Protein AF-A0A4Y2H774-F1 (afdb_monomer_lite)

Radius of gyration: 16.49 Å; chains: 1; bounding box: 31×31×53 Å

Structure (mmCIF, N/CA/C/O backbone):
data_AF-A0A4Y2H774-F1
#
_entry.id   AF-A0A4Y2H774-F1
#
loop_
_atom_site.group_PDB
_atom_site.id
_atom_site.type_symbol
_atom_site.label_atom_id
_atom_site.label_alt_id
_atom_site.label_comp_id
_atom_site.label_asym_id
_atom_site.label_entity_id
_atom_site.label_seq_id
_atom_site.pdbx_PDB_ins_code
_atom_site.Cartn_x
_atom_site.Cartn_y
_atom_site.Cartn_z
_atom_site.occupancy
_atom_site.B_iso_or_equiv
_atom_site.auth_seq_id
_atom_site.auth_comp_id
_atom_site.auth_asym_id
_atom_site.auth_atom_id
_atom_site.pdbx_PDB_model_num
ATOM 1 N N . MET A 1 1 ? -7.134 -6.600 1.781 1.00 94.19 1 MET A N 1
ATOM 2 C CA . MET A 1 1 ? -5.884 -5.964 1.293 1.00 94.19 1 MET A CA 1
ATOM 3 C C . MET A 1 1 ? -6.225 -4.749 0.448 1.00 94.19 1 MET A C 1
ATOM 5 O O . MET A 1 1 ? -7.174 -4.808 -0.330 1.00 94.19 1 MET A O 1
ATOM 9 N N . GLY A 1 2 ? -5.442 -3.682 0.569 1.00 97.50 2 GLY A N 1
ATOM 10 C CA . GLY A 1 2 ? -5.602 -2.453 -0.203 1.00 97.50 2 GLY A CA 1
ATOM 11 C C . GLY A 1 2 ? -4.349 -2.072 -0.981 1.00 97.50 2 GLY A C 1
ATOM 12 O O . GLY A 1 2 ? -3.274 -2.619 -0.756 1.00 97.50 2 GLY A O 1
ATOM 13 N N . VAL A 1 3 ? -4.493 -1.124 -1.897 1.00 97.94 3 VAL A N 1
ATOM 14 C CA . VAL A 1 3 ? -3.415 -0.489 -2.650 1.00 97.94 3 VAL A CA 1
ATOM 15 C C . VAL A 1 3 ? -3.465 1.001 -2.404 1.00 97.94 3 VAL A C 1
ATOM 17 O O . VAL A 1 3 ? -4.512 1.623 -2.589 1.00 97.94 3 VAL A O 1
ATOM 20 N N . ILE A 1 4 ? -2.311 1.568 -2.077 1.00 98.25 4 ILE A N 1
ATOM 21 C CA . ILE A 1 4 ? -2.088 3.011 -2.093 1.00 98.25 4 ILE A CA 1
ATOM 22 C C . ILE A 1 4 ? -1.079 3.363 -3.182 1.00 98.25 4 ILE A C 1
ATOM 24 O O . ILE A 1 4 ? -0.265 2.540 -3.609 1.00 98.25 4 ILE A O 1
ATOM 28 N N . THR A 1 5 ? -1.156 4.600 -3.656 1.00 97.62 5 THR A N 1
ATOM 29 C CA . THR A 1 5 ? -0.229 5.159 -4.639 1.00 97.62 5 THR A CA 1
ATOM 30 C C . THR A 1 5 ? 0.357 6.434 -4.062 1.00 97.62 5 THR A C 1
ATOM 32 O O . THR A 1 5 ? -0.368 7.411 -3.907 1.00 97.62 5 THR A O 1
ATOM 35 N N . CYS A 1 6 ? 1.649 6.436 -3.746 1.00 96.94 6 CYS A N 1
ATOM 36 C CA . CYS A 1 6 ? 2.319 7.593 -3.164 1.00 96.94 6 CYS A CA 1
ATOM 37 C C . CYS A 1 6 ? 3.774 7.652 -3.639 1.00 96.94 6 CYS A C 1
ATOM 39 O O . CYS A 1 6 ? 4.544 6.722 -3.412 1.00 96.94 6 CYS A O 1
ATOM 41 N N . GLY A 1 7 ? 4.137 8.733 -4.337 1.00 96.75 7 GLY A N 1
ATOM 42 C CA . GLY A 1 7 ? 5.496 8.923 -4.852 1.00 96.75 7 GLY A CA 1
ATOM 43 C C . GLY A 1 7 ? 6.521 9.187 -3.750 1.00 96.75 7 GLY A C 1
ATOM 44 O O . GLY A 1 7 ? 7.652 8.728 -3.862 1.00 96.75 7 GLY A O 1
ATOM 45 N N . GLU A 1 8 ? 6.118 9.852 -2.666 1.00 96.38 8 GLU A N 1
ATOM 46 C CA . GLU A 1 8 ? 7.024 10.181 -1.556 1.00 96.38 8 GLU A CA 1
ATOM 47 C C . GLU A 1 8 ? 7.500 8.939 -0.791 1.00 96.38 8 GLU A C 1
ATOM 49 O O . GLU A 1 8 ? 8.601 8.922 -0.254 1.00 96.38 8 GLU A O 1
ATOM 54 N N . LEU A 1 9 ? 6.724 7.850 -0.830 1.00 96.50 9 LEU A N 1
ATOM 55 C CA . LEU A 1 9 ? 7.071 6.576 -0.191 1.00 96.50 9 LEU A CA 1
ATOM 56 C C . LEU A 1 9 ? 7.915 5.643 -1.081 1.00 96.50 9 LEU A C 1
ATOM 58 O O . LEU A 1 9 ? 8.170 4.495 -0.704 1.00 96.50 9 LEU A O 1
ATOM 62 N N . LEU A 1 10 ? 8.327 6.092 -2.274 1.00 96.38 10 LEU A N 1
ATOM 63 C CA . LEU A 1 10 ? 9.015 5.254 -3.267 1.00 96.38 10 LEU A CA 1
ATOM 64 C C . LEU A 1 10 ? 10.320 4.649 -2.729 1.00 96.38 10 LEU A C 1
ATOM 66 O O . LEU A 1 10 ? 10.584 3.465 -2.945 1.00 96.38 10 LEU A O 1
ATOM 70 N N . ASN A 1 11 ? 11.101 5.463 -2.019 1.00 94.62 11 ASN A N 1
ATOM 71 C CA . ASN A 1 11 ? 12.433 5.109 -1.523 1.00 94.62 11 ASN A CA 1
ATOM 72 C C . ASN A 1 11 ? 12.461 4.839 -0.012 1.00 94.62 11 ASN A C 1
ATOM 74 O O . ASN A 1 11 ? 13.526 4.586 0.542 1.00 94.62 11 ASN A O 1
ATOM 78 N N . VAL A 1 12 ? 11.304 4.886 0.652 1.00 96.81 12 VAL A N 1
ATOM 79 C CA . VAL A 1 12 ? 11.195 4.633 2.093 1.00 96.81 12 VAL A CA 1
ATOM 80 C C . VAL A 1 12 ? 11.176 3.115 2.333 1.00 96.81 12 VAL A C 1
ATOM 82 O O . VAL A 1 12 ? 10.415 2.415 1.659 1.00 96.81 12 VAL A O 1
ATOM 85 N N . PRO A 1 13 ? 11.973 2.556 3.259 1.00 97.31 13 PRO A N 1
ATOM 86 C CA . PRO A 1 13 ? 11.931 1.131 3.597 1.00 97.31 13 PRO A CA 1
ATOM 87 C C . PRO A 1 13 ? 10.524 0.655 3.989 1.00 97.31 13 PRO A C 1
ATOM 89 O O . PRO A 1 13 ? 9.752 1.387 4.607 1.00 97.31 13 PRO A O 1
ATOM 92 N N . THR A 1 14 ? 10.150 -0.574 3.617 1.00 97.81 14 THR A N 1
ATOM 93 C CA . THR A 1 14 ? 8.804 -1.114 3.909 1.00 97.81 14 THR A CA 1
ATOM 94 C C . THR A 1 14 ? 8.522 -1.221 5.404 1.00 97.81 14 THR A C 1
ATOM 96 O O . THR A 1 14 ? 7.376 -1.087 5.820 1.00 97.81 14 THR A O 1
ATOM 99 N N . GLU A 1 15 ? 9.560 -1.434 6.203 1.00 98.19 15 GLU A N 1
ATOM 100 C CA . GLU A 1 15 ? 9.506 -1.621 7.650 1.00 98.19 15 GLU A CA 1
ATOM 101 C C . GLU A 1 15 ? 9.181 -0.300 8.357 1.00 98.19 15 GLU A C 1
ATOM 103 O O . GLU A 1 15 ? 8.413 -0.276 9.317 1.00 98.19 15 GLU A O 1
ATOM 108 N N . GLU A 1 16 ? 9.718 0.810 7.844 1.00 98.12 16 GLU A N 1
ATOM 109 C CA . GLU A 1 16 ? 9.428 2.156 8.337 1.00 98.12 16 GLU A CA 1
ATOM 110 C C . GLU A 1 16 ? 7.981 2.550 8.026 1.00 98.12 16 GLU A C 1
ATOM 112 O O . GLU A 1 16 ? 7.248 2.973 8.920 1.00 98.12 16 GLU A O 1
ATOM 117 N N . ILE A 1 17 ? 7.532 2.290 6.793 1.00 98.12 17 ILE A N 1
ATOM 118 C CA . ILE A 1 17 ? 6.136 2.505 6.390 1.00 98.12 17 ILE A CA 1
ATOM 119 C C . ILE A 1 17 ? 5.193 1.647 7.237 1.00 98.12 17 ILE A C 1
ATOM 121 O O . ILE A 1 17 ? 4.153 2.126 7.684 1.00 98.12 17 ILE A O 1
ATOM 125 N N . LEU A 1 18 ? 5.538 0.375 7.469 1.00 98.50 18 LEU A N 1
ATOM 126 C CA . LEU A 1 18 ? 4.735 -0.508 8.309 1.00 98.50 18 LEU A CA 1
ATOM 127 C C . LEU A 1 18 ? 4.613 0.063 9.721 1.00 98.50 18 LEU A C 1
ATOM 129 O O . LEU A 1 18 ? 3.498 0.182 10.213 1.00 98.50 18 LEU A O 1
ATOM 133 N N . LYS A 1 19 ? 5.726 0.462 10.345 1.00 98.25 19 LYS A N 1
ATOM 134 C CA . LYS A 1 19 ? 5.731 1.031 11.699 1.00 98.25 19 LYS A CA 1
ATOM 135 C C . LYS A 1 19 ? 4.838 2.268 11.811 1.00 98.25 19 LYS A C 1
ATOM 137 O O . LYS A 1 19 ? 4.120 2.417 12.795 1.00 98.25 19 LYS A O 1
ATOM 142 N N . GLU A 1 20 ? 4.870 3.141 10.811 1.00 97.50 20 GLU A N 1
ATOM 143 C CA . GLU A 1 20 ? 4.042 4.346 10.780 1.00 97.50 20 GLU A CA 1
ATOM 144 C C . GLU A 1 20 ? 2.546 4.027 10.620 1.00 97.50 20 GLU A C 1
ATOM 146 O O . GLU A 1 20 ? 1.692 4.610 11.291 1.00 97.50 20 GLU A O 1
ATOM 151 N N . LEU A 1 21 ? 2.217 3.077 9.743 1.00 97.62 21 LEU A N 1
ATOM 152 C CA . LEU A 1 21 ? 0.834 2.726 9.418 1.00 97.62 21 LEU A CA 1
ATOM 153 C C . LEU A 1 21 ? 0.221 1.685 10.366 1.00 97.62 21 LEU A C 1
ATOM 155 O O . LEU A 1 21 ? -0.994 1.485 10.337 1.00 97.62 21 LEU A O 1
ATOM 159 N N . GLN A 1 22 ? 1.019 1.048 11.225 1.00 97.12 22 GLN A N 1
ATOM 160 C CA . GLN A 1 22 ? 0.573 -0.017 12.127 1.00 97.12 22 GLN A CA 1
ATOM 161 C C . GLN A 1 22 ? -0.564 0.437 13.051 1.00 97.12 22 GLN A C 1
ATOM 163 O O . GLN A 1 22 ? -1.527 -0.297 13.259 1.00 97.12 22 GLN A O 1
ATOM 168 N N . GLY A 1 23 ? -0.518 1.685 13.534 1.00 96.38 23 GLY A N 1
ATOM 169 C CA . GLY A 1 23 ? -1.578 2.273 14.365 1.00 96.38 23 GLY A CA 1
ATOM 170 C C . GLY A 1 23 ? -2.926 2.455 13.652 1.00 96.38 23 GLY A C 1
ATOM 171 O O . GLY A 1 23 ? -3.919 2.774 14.296 1.00 96.38 23 GLY A O 1
ATOM 172 N N . GLN A 1 24 ? -2.971 2.251 12.334 1.00 96.69 24 GLN A N 1
ATOM 173 C CA . GLN A 1 24 ? -4.177 2.306 11.503 1.00 96.69 24 GLN A CA 1
ATOM 174 C C . GLN A 1 24 ? -4.612 0.909 11.025 1.00 96.69 24 GLN A C 1
ATOM 176 O O . GLN A 1 24 ? -5.359 0.791 10.055 1.00 96.69 24 GLN A O 1
ATOM 181 N N . GLY A 1 25 ? -4.136 -0.151 11.689 1.00 96.75 25 GLY A N 1
ATOM 182 C CA . GLY A 1 25 ? -4.539 -1.534 11.424 1.00 96.75 25 GLY A CA 1
ATOM 183 C C . GLY A 1 25 ? -3.843 -2.184 10.230 1.00 96.75 25 GLY A C 1
ATOM 184 O O . GLY A 1 25 ? -4.344 -3.182 9.718 1.00 96.75 25 GLY A O 1
ATOM 185 N N . VAL A 1 26 ? -2.722 -1.625 9.755 1.00 98.12 26 VAL A N 1
ATOM 186 C CA . VAL A 1 26 ? -1.881 -2.247 8.719 1.00 98.12 26 VAL A CA 1
ATOM 187 C C . VAL A 1 26 ? -0.925 -3.251 9.367 1.00 98.12 26 VAL A C 1
ATOM 189 O O . VAL A 1 26 ? -0.094 -2.869 10.186 1.00 98.12 26 VAL A O 1
ATOM 192 N N . SER A 1 27 ? -0.982 -4.515 8.947 1.00 98.00 27 SER A N 1
ATOM 193 C CA . SER A 1 27 ? -0.112 -5.589 9.457 1.00 98.00 27 SER A CA 1
ATOM 194 C C . SER A 1 27 ? 0.983 -6.033 8.500 1.00 98.00 27 SER A C 1
ATOM 196 O O . SER A 1 27 ? 1.972 -6.629 8.924 1.00 98.00 27 SER A O 1
ATOM 198 N N . HIS A 1 28 ? 0.853 -5.734 7.207 1.00 98.31 28 HIS A N 1
ATOM 199 C CA . HIS A 1 28 ? 1.908 -6.027 6.244 1.00 98.31 28 HIS A CA 1
ATOM 200 C C . HIS A 1 28 ? 1.939 -5.004 5.112 1.00 98.31 28 HIS A C 1
ATOM 202 O O . HIS A 1 28 ? 0.893 -4.624 4.580 1.00 98.31 28 HIS A O 1
ATOM 208 N N . VAL A 1 29 ? 3.145 -4.613 4.698 1.00 98.38 29 VAL A N 1
ATOM 209 C CA . VAL A 1 29 ? 3.385 -3.715 3.564 1.00 98.38 29 VAL A CA 1
ATOM 210 C C . VAL A 1 29 ? 4.225 -4.452 2.534 1.00 98.38 29 VAL A C 1
ATOM 212 O O . VAL A 1 29 ? 5.321 -4.914 2.834 1.00 98.38 29 VAL A O 1
ATOM 215 N N . ARG A 1 30 ? 3.734 -4.528 1.297 1.00 97.56 30 ARG A N 1
ATOM 216 C CA . ARG A 1 30 ? 4.471 -5.091 0.165 1.00 97.56 30 ARG A CA 1
ATOM 217 C C . ARG A 1 30 ? 4.668 -4.040 -0.913 1.00 97.56 30 ARG A C 1
ATOM 219 O O . ARG A 1 30 ? 3.701 -3.477 -1.430 1.00 97.56 30 ARG A O 1
ATOM 226 N N . ARG A 1 31 ? 5.921 -3.826 -1.305 1.00 97.00 31 ARG A N 1
ATOM 227 C CA . ARG A 1 31 ? 6.259 -2.957 -2.431 1.00 97.00 31 ARG A CA 1
ATOM 228 C C . ARG A 1 31 ? 5.987 -3.652 -3.756 1.00 97.00 31 ARG A C 1
ATOM 230 O O . ARG A 1 31 ? 6.340 -4.815 -3.941 1.00 97.00 31 ARG A O 1
ATOM 237 N N . VAL A 1 32 ? 5.346 -2.936 -4.676 1.00 95.19 32 VAL A N 1
ATOM 238 C CA . VAL A 1 32 ? 5.226 -3.388 -6.061 1.00 95.19 32 VAL A CA 1
ATOM 239 C C . VAL A 1 32 ? 6.461 -2.919 -6.812 1.00 95.19 32 VAL A C 1
ATOM 241 O O . VAL A 1 32 ? 6.726 -1.717 -6.886 1.00 95.19 32 V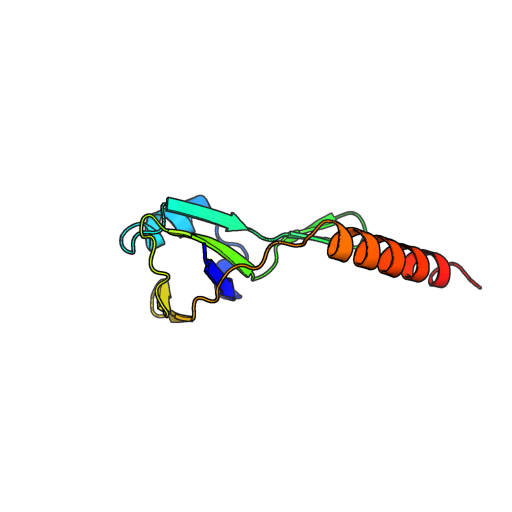AL A O 1
ATOM 244 N N . SER A 1 33 ? 7.177 -3.867 -7.400 1.00 93.31 33 SER A N 1
ATOM 245 C CA . SER A 1 33 ? 8.345 -3.605 -8.233 1.00 93.31 33 SER A CA 1
ATOM 246 C C . SER A 1 33 ? 8.125 -4.191 -9.623 1.00 93.31 33 SER A C 1
ATOM 248 O O . SER A 1 33 ? 7.367 -5.148 -9.798 1.00 93.31 33 SER A O 1
ATOM 250 N N . ILE A 1 34 ? 8.758 -3.590 -10.622 1.00 91.75 34 ILE A N 1
ATOM 251 C CA . ILE A 1 34 ? 8.680 -4.006 -12.020 1.00 91.75 34 ILE A CA 1
ATOM 252 C C . ILE A 1 34 ? 10.077 -4.309 -12.541 1.00 91.75 34 ILE A C 1
ATOM 254 O O . ILE A 1 34 ? 11.035 -3.625 -12.199 1.00 91.75 34 ILE A O 1
ATOM 258 N N . TRP A 1 35 ? 10.183 -5.329 -13.385 1.00 92.25 35 TRP A N 1
ATOM 259 C CA . TRP A 1 35 ? 11.406 -5.596 -14.132 1.00 92.25 35 TRP A CA 1
ATOM 260 C C . TRP A 1 35 ? 11.430 -4.723 -15.382 1.00 92.25 35 TRP A C 1
ATOM 262 O O . TRP A 1 35 ? 10.559 -4.848 -16.246 1.00 92.25 35 TRP A O 1
ATOM 272 N N . MET A 1 36 ? 12.417 -3.836 -15.469 1.00 91.81 36 MET A N 1
ATOM 273 C CA . MET A 1 36 ? 12.633 -2.955 -16.611 1.00 91.81 36 MET A CA 1
ATOM 274 C C . MET A 1 36 ? 14.126 -2.897 -16.912 1.00 91.81 36 MET A C 1
ATOM 276 O O . MET A 1 36 ? 14.928 -2.705 -16.006 1.00 91.81 36 MET A O 1
ATOM 280 N N . ASP A 1 37 ? 14.486 -3.128 -18.175 1.00 90.94 37 ASP A N 1
ATOM 281 C CA . ASP A 1 37 ? 15.862 -3.030 -18.680 1.00 90.94 37 ASP A CA 1
ATOM 282 C C . ASP A 1 37 ? 16.913 -3.765 -17.822 1.00 90.94 37 ASP A C 1
ATOM 284 O O . ASP A 1 37 ? 18.002 -3.271 -17.553 1.00 90.94 37 ASP A O 1
ATOM 288 N N . GLY A 1 38 ? 16.571 -4.980 -17.377 1.00 92.50 38 GLY A N 1
ATOM 289 C CA . GLY A 1 38 ? 17.466 -5.837 -16.591 1.00 92.50 38 GLY A CA 1
ATOM 290 C C . GLY A 1 38 ? 17.576 -5.468 -15.109 1.00 92.50 38 GLY A C 1
ATOM 291 O O . GLY A 1 38 ? 18.360 -6.088 -14.395 1.00 92.50 38 GLY A O 1
ATOM 292 N N . GLN A 1 39 ? 16.787 -4.507 -14.625 1.00 93.75 39 GLN A N 1
ATOM 293 C CA . GLN A 1 39 ? 16.773 -4.083 -13.226 1.00 93.75 39 GLN A CA 1
ATOM 294 C C . GLN A 1 39 ? 15.373 -4.207 -12.615 1.00 93.75 39 GLN A C 1
ATOM 296 O O . GLN A 1 39 ? 14.355 -4.014 -13.285 1.00 93.75 39 GLN A O 1
ATOM 301 N N . LEU A 1 40 ? 15.321 -4.526 -11.320 1.00 92.81 40 LEU A N 1
ATOM 302 C CA . LEU A 1 40 ? 14.088 -4.507 -10.539 1.00 92.81 40 LEU A CA 1
ATOM 303 C C . LEU A 1 40 ? 13.881 -3.100 -9.971 1.00 92.81 40 LEU A C 1
ATOM 305 O O . LEU A 1 40 ? 14.591 -2.678 -9.062 1.00 92.81 40 LEU A O 1
ATOM 309 N N . LEU A 1 41 ? 12.897 -2.383 -10.502 1.00 93.31 41 LEU A N 1
ATOM 310 C CA . LEU A 1 41 ? 12.591 -1.014 -10.110 1.00 93.31 41 LEU A CA 1
ATOM 311 C C . LEU A 1 41 ? 11.385 -0.978 -9.182 1.00 93.31 41 LEU A C 1
ATOM 313 O O . LEU A 1 41 ? 10.320 -1.517 -9.492 1.00 93.31 41 LEU A O 1
ATOM 317 N N . ASN A 1 42 ? 11.539 -0.298 -8.053 1.00 94.81 42 ASN A N 1
ATOM 318 C CA . ASN A 1 42 ? 10.429 0.014 -7.166 1.00 94.81 42 ASN A CA 1
ATOM 319 C C . ASN A 1 42 ? 9.424 0.934 -7.867 1.00 94.81 42 ASN A C 1
ATOM 321 O O . ASN A 1 42 ? 9.795 1.818 -8.638 1.00 94.81 42 ASN A O 1
ATOM 325 N N . THR A 1 43 ? 8.139 0.748 -7.576 1.00 95.56 43 THR A N 1
ATOM 326 C CA . THR A 1 43 ? 7.082 1.667 -8.010 1.00 95.56 43 THR A CA 1
ATOM 327 C C . THR A 1 43 ? 6.491 2.407 -6.815 1.00 95.56 43 THR A C 1
ATOM 329 O O . THR A 1 43 ? 6.636 1.993 -5.666 1.00 95.56 43 THR A O 1
ATOM 332 N N . LYS A 1 44 ? 5.749 3.482 -7.093 1.00 96.38 44 LYS A N 1
ATOM 333 C CA . LYS A 1 44 ? 4.985 4.247 -6.092 1.00 96.38 44 LYS A CA 1
ATOM 334 C C . LYS A 1 44 ? 3.800 3.484 -5.477 1.00 96.38 44 LYS A C 1
ATOM 336 O O . LYS A 1 44 ? 3.040 4.063 -4.702 1.00 96.38 44 LYS A O 1
ATOM 341 N N . HIS A 1 45 ? 3.566 2.237 -5.887 1.00 97.19 45 HIS A N 1
ATOM 342 C CA . HIS A 1 45 ? 2.432 1.439 -5.440 1.00 97.19 45 HIS A CA 1
ATOM 343 C C . HIS A 1 45 ? 2.836 0.516 -4.293 1.00 97.19 45 HIS A C 1
ATOM 345 O O . HIS A 1 45 ? 3.795 -0.254 -4.396 1.00 97.19 45 HIS A O 1
ATOM 351 N N . LEU A 1 46 ? 2.049 0.558 -3.222 1.00 98.06 46 LEU A N 1
ATOM 352 C CA . LEU A 1 46 ? 2.200 -0.320 -2.069 1.00 98.06 46 LEU A CA 1
ATOM 353 C C . LEU A 1 46 ? 0.918 -1.112 -1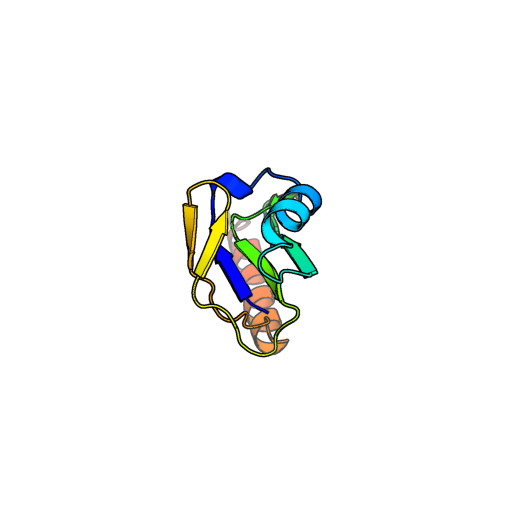.884 1.00 98.06 46 LEU A C 1
ATOM 355 O O . LEU A 1 46 ? -0.181 -0.568 -1.999 1.00 98.06 46 LEU A O 1
ATOM 359 N N . ILE A 1 47 ? 1.075 -2.396 -1.592 1.00 98.06 47 ILE A N 1
ATOM 360 C CA . ILE A 1 47 ? -0.017 -3.276 -1.204 1.00 98.06 47 ILE A CA 1
ATOM 361 C C . ILE A 1 47 ? 0.015 -3.393 0.314 1.00 98.06 47 ILE A C 1
ATOM 363 O O . ILE A 1 47 ? 1.038 -3.758 0.889 1.00 98.06 47 ILE A O 1
ATOM 367 N N . LEU A 1 48 ? -1.112 -3.091 0.940 1.00 98.31 48 LEU A N 1
ATOM 368 C CA . LEU A 1 48 ? -1.301 -3.103 2.381 1.00 98.31 48 LEU A CA 1
ATOM 369 C C . LEU A 1 48 ? -2.204 -4.273 2.766 1.00 98.31 48 LEU A C 1
ATOM 371 O O . LEU A 1 48 ? -3.257 -4.502 2.156 1.00 98.31 48 LEU A O 1
ATOM 375 N N . THR A 1 49 ? -1.802 -5.008 3.791 1.00 98.12 49 THR A N 1
ATOM 376 C CA . THR A 1 49 ? -2.660 -5.976 4.479 1.00 98.12 49 THR A CA 1
ATOM 377 C C . THR A 1 49 ? -3.177 -5.319 5.744 1.00 98.12 49 THR A C 1
ATOM 379 O O . THR A 1 49 ? -2.400 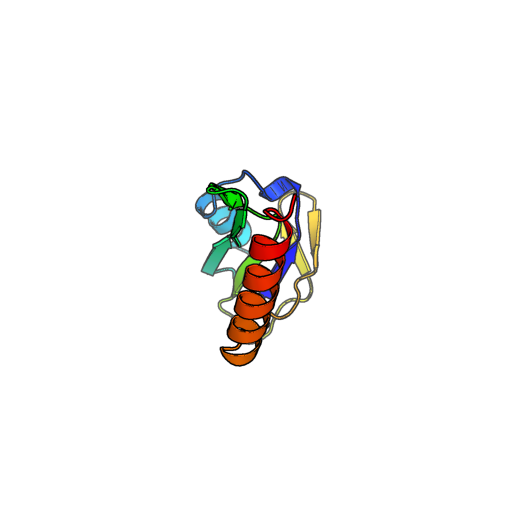-4.685 6.452 1.00 98.12 49 THR A O 1
ATOM 382 N N . PHE A 1 50 ? -4.482 -5.435 5.970 1.00 97.69 50 PHE A N 1
ATOM 383 C CA . PHE A 1 50 ? -5.163 -4.872 7.127 1.00 97.69 50 PHE A CA 1
ATOM 384 C C . PHE A 1 50 ? -5.643 -6.011 8.019 1.00 97.69 50 PHE A C 1
ATOM 386 O O . PHE A 1 50 ? -5.995 -7.072 7.499 1.00 97.69 50 PHE A O 1
ATOM 393 N N . ASP A 1 51 ? -5.695 -5.767 9.324 1.00 95.31 51 ASP A N 1
ATOM 394 C CA . ASP A 1 51 ? -6.188 -6.735 10.314 1.00 95.31 51 ASP A CA 1
ATOM 395 C C . ASP A 1 51 ? -7.720 -6.819 10.359 1.00 95.31 51 ASP A C 1
ATOM 397 O O . ASP A 1 51 ? -8.291 -7.717 10.976 1.00 95.31 51 ASP A O 1
ATOM 401 N N . THR A 1 52 ? -8.401 -5.899 9.675 1.00 91.44 52 THR A N 1
ATOM 402 C CA . THR A 1 52 ? -9.858 -5.842 9.562 1.00 91.44 52 THR A CA 1
ATOM 403 C C . THR A 1 52 ? -10.344 -6.425 8.237 1.00 91.44 52 THR A C 1
ATOM 405 O O . THR A 1 52 ? -9.689 -6.317 7.197 1.00 91.44 52 THR A O 1
ATOM 408 N N . ALA A 1 53 ? -11.542 -7.016 8.259 1.00 90.38 53 ALA A N 1
ATOM 409 C CA . ALA A 1 53 ? -12.218 -7.481 7.046 1.00 90.38 53 ALA A CA 1
ATOM 410 C C . ALA A 1 53 ? -12.677 -6.310 6.159 1.00 90.38 53 ALA A C 1
ATOM 412 O O . ALA A 1 53 ? -12.647 -6.406 4.931 1.00 90.38 53 ALA A O 1
ATOM 413 N N . GLU A 1 54 ? -13.071 -5.200 6.783 1.00 93.88 54 GLU A N 1
ATOM 414 C CA . GLU A 1 54 ? -13.458 -3.980 6.084 1.00 93.88 54 GLU A CA 1
ATOM 415 C C . GLU A 1 54 ? -12.226 -3.190 5.648 1.00 93.88 54 GLU A C 1
ATOM 417 O O . GLU A 1 54 ? -11.278 -2.995 6.415 1.00 93.88 54 GLU A O 1
ATOM 422 N N . LEU A 1 55 ? -12.244 -2.749 4.389 1.00 96.19 55 LEU A N 1
ATOM 423 C CA . LEU A 1 55 ? -11.179 -1.949 3.807 1.00 96.19 55 LEU A CA 1
ATOM 424 C C . LEU A 1 55 ? -11.445 -0.466 4.105 1.00 96.19 55 LEU A C 1
ATOM 426 O O . LEU A 1 55 ? -12.484 0.037 3.674 1.00 96.19 55 LEU A O 1
ATOM 430 N N . PRO A 1 56 ? -10.529 0.255 4.773 1.00 97.06 56 PRO A N 1
ATOM 431 C CA . PRO A 1 56 ? -10.695 1.691 4.963 1.00 97.06 56 PRO A CA 1
ATOM 432 C C . PRO A 1 56 ? -10.639 2.410 3.612 1.00 97.06 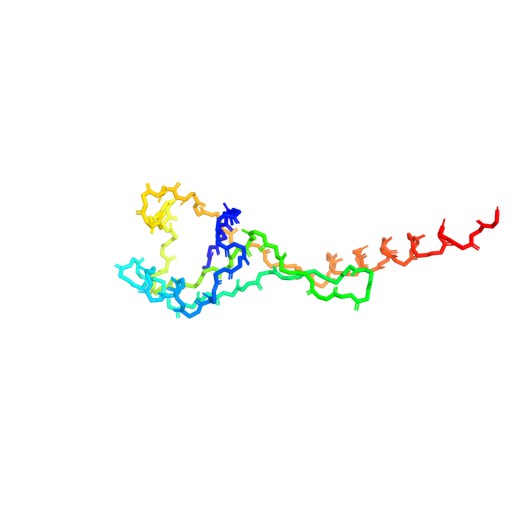56 PRO A C 1
ATOM 434 O O . PRO A 1 56 ? -9.895 1.999 2.726 1.00 97.06 56 PRO A O 1
ATOM 437 N N . GLU A 1 57 ? -11.379 3.507 3.450 1.00 97.50 57 GLU A N 1
ATOM 438 C CA . GLU A 1 57 ? -11.322 4.321 2.224 1.00 97.50 57 GLU A CA 1
ATOM 439 C C . GLU A 1 57 ? -10.049 5.174 2.144 1.00 97.50 57 GLU A C 1
ATOM 441 O O . GLU A 1 57 ? -9.562 5.496 1.055 1.00 97.50 57 GLU A O 1
ATOM 446 N N . GLN A 1 58 ? -9.503 5.560 3.300 1.00 97.62 58 GLN A N 1
ATOM 447 C CA . GLN A 1 58 ? -8.328 6.417 3.418 1.00 97.62 58 GLN A CA 1
ATOM 448 C C . GLN A 1 58 ? -7.457 6.009 4.603 1.00 97.62 58 GLN A C 1
ATOM 450 O O . GLN A 1 58 ? -7.955 5.533 5.620 1.00 97.62 58 GLN A O 1
ATOM 455 N N . ILE A 1 59 ? -6.160 6.272 4.479 1.00 97.50 59 ILE A N 1
ATOM 456 C CA . ILE A 1 59 ? -5.192 6.206 5.577 1.00 97.50 59 ILE A CA 1
ATOM 457 C C . ILE A 1 59 ? -4.324 7.462 5.586 1.00 97.50 59 ILE A C 1
ATOM 459 O O . ILE A 1 59 ? -4.250 8.194 4.595 1.00 97.50 59 ILE A O 1
ATOM 463 N N . LYS A 1 60 ? -3.643 7.704 6.699 1.00 97.75 60 LYS A N 1
ATOM 464 C CA . LYS A 1 60 ? -2.736 8.832 6.882 1.00 97.75 60 LYS A CA 1
ATOM 465 C C . LYS A 1 60 ? -1.281 8.368 6.884 1.00 97.75 60 LYS A C 1
ATOM 467 O O . LYS A 1 60 ? -0.946 7.447 7.616 1.00 97.75 60 LYS A O 1
ATOM 472 N N . ALA A 1 61 ? -0.431 9.024 6.105 1.00 95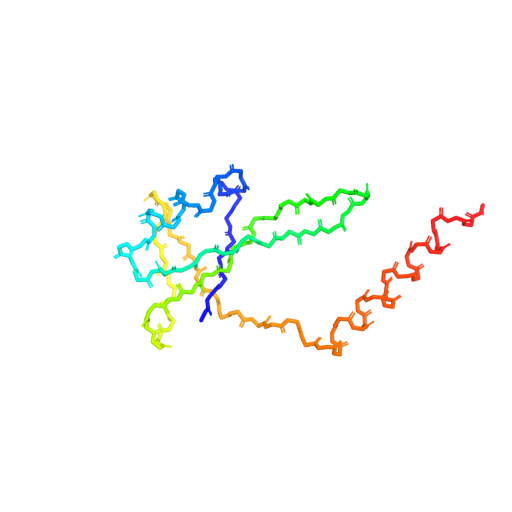.81 61 ALA A N 1
ATOM 473 C CA . ALA A 1 61 ? 1.024 8.875 6.166 1.00 95.81 61 ALA A CA 1
ATOM 474 C C . ALA A 1 61 ? 1.628 10.279 6.292 1.00 95.81 61 ALA A C 1
ATOM 476 O O . ALA A 1 61 ? 1.446 11.122 5.410 1.00 95.81 61 ALA A O 1
ATOM 477 N N . GLY A 1 62 ? 2.242 10.582 7.429 1.00 93.69 62 GLY A N 1
ATOM 478 C CA . GLY A 1 62 ? 2.692 11.905 7.816 1.00 93.69 62 GLY A CA 1
ATOM 479 C C . GLY A 1 62 ? 1.514 12.871 7.836 1.00 93.69 62 GLY A C 1
ATOM 480 O O . GLY A 1 62 ? 0.554 12.706 8.588 1.00 93.69 62 GLY A O 1
ATOM 481 N N . TYR A 1 63 ? 1.562 13.885 6.980 1.00 93.75 63 TYR A N 1
ATOM 482 C CA . TYR A 1 63 ? 0.481 14.855 6.789 1.00 93.75 63 TYR A CA 1
ATOM 483 C C . TYR A 1 63 ? -0.465 14.489 5.629 1.00 93.75 63 TYR A C 1
ATOM 485 O O . TYR A 1 63 ? -1.505 15.128 5.463 1.00 93.75 63 TYR A O 1
ATOM 493 N N . MET A 1 64 ? -0.142 13.460 4.842 1.00 96.12 64 MET A N 1
ATOM 494 C CA . MET A 1 64 ? -0.897 13.070 3.652 1.00 96.12 64 MET A CA 1
ATOM 495 C C . MET A 1 64 ? -2.088 12.179 4.003 1.00 96.12 64 MET A C 1
ATOM 497 O O . MET A 1 64 ? -1.976 11.276 4.831 1.00 96.12 64 MET A O 1
ATOM 501 N N . ARG A 1 65 ? -3.211 12.376 3.304 1.00 97.50 65 ARG A N 1
ATOM 502 C CA . ARG A 1 65 ? -4.334 11.427 3.265 1.00 97.50 65 ARG A CA 1
ATOM 503 C C . ARG A 1 65 ? -4.283 10.664 1.948 1.00 97.50 65 ARG A C 1
ATOM 505 O O . ARG A 1 65 ?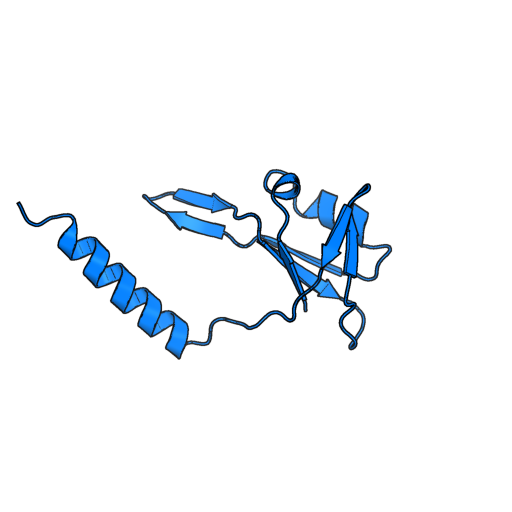 -4.375 11.268 0.882 1.00 97.50 65 ARG A O 1
ATOM 512 N N . LEU A 1 66 ? -4.115 9.351 2.022 1.00 98.06 66 LEU A N 1
ATOM 513 C CA . LEU A 1 66 ? -3.966 8.474 0.867 1.00 98.06 66 LEU A CA 1
ATOM 514 C C . LEU A 1 66 ? -5.228 7.634 0.704 1.00 98.06 66 LEU A C 1
ATOM 516 O O . LEU A 1 66 ? -5.607 6.907 1.621 1.00 98.06 66 LEU A O 1
ATOM 520 N N . SER A 1 67 ? -5.862 7.707 -0.467 1.00 98.19 67 SER A N 1
ATOM 521 C CA . SER A 1 67 ? -6.980 6.824 -0.799 1.00 98.19 67 SER A CA 1
ATOM 522 C C . SER A 1 67 ? -6.504 5.383 -0.939 1.00 98.19 67 SER A C 1
ATOM 524 O O . SER A 1 67 ? -5.533 5.099 -1.649 1.00 98.19 67 SER A O 1
ATOM 526 N N . VAL A 1 68 ? -7.229 4.472 -0.303 1.00 98.25 68 VAL A N 1
ATOM 527 C CA . VAL A 1 68 ? -6.988 3.036 -0.384 1.00 98.25 68 VAL A CA 1
ATOM 528 C C . VAL A 1 68 ? -7.967 2.443 -1.389 1.00 98.25 68 VAL A C 1
ATOM 530 O O . VAL A 1 68 ? -9.172 2.667 -1.336 1.00 98.25 68 VAL A O 1
ATOM 533 N N . ARG A 1 69 ? -7.443 1.673 -2.341 1.00 97.62 69 ARG A N 1
ATOM 534 C CA . ARG A 1 69 ? -8.248 0.937 -3.326 1.00 97.62 69 ARG A CA 1
ATOM 535 C C . ARG A 1 69 ? -8.145 -0.553 -3.064 1.00 97.62 69 ARG A C 1
ATOM 537 O O . ARG A 1 69 ? -7.089 -1.019 -2.654 1.00 97.62 69 ARG A O 1
ATOM 544 N N . ALA A 1 70 ? -9.192 -1.322 -3.344 1.00 96.62 70 ALA A N 1
ATOM 545 C CA . ALA A 1 70 ? -9.112 -2.777 -3.240 1.00 96.62 70 ALA A CA 1
ATOM 546 C C . ALA A 1 70 ? -7.985 -3.328 -4.133 1.00 96.62 70 ALA A C 1
ATOM 548 O O . ALA A 1 70 ? -7.867 -2.959 -5.307 1.00 96.62 70 ALA A O 1
ATOM 549 N N . TYR A 1 71 ? -7.145 -4.206 -3.578 1.00 95.25 71 TYR A N 1
ATOM 550 C CA . TYR A 1 71 ? -6.132 -4.897 -4.370 1.00 95.25 71 TYR A CA 1
ATOM 551 C C . TYR A 1 71 ? -6.787 -5.968 -5.244 1.00 95.25 71 TYR A C 1
ATOM 553 O O . TYR A 1 71 ? -7.445 -6.871 -4.733 1.00 95.25 71 TYR A O 1
ATOM 561 N N . ILE A 1 72 ? -6.563 -5.893 -6.558 1.00 91.25 72 ILE A N 1
ATOM 562 C CA . ILE A 1 72 ? -6.967 -6.932 -7.508 1.00 91.25 72 ILE A CA 1
ATOM 563 C C . ILE A 1 72 ? -5.702 -7.690 -7.926 1.00 91.25 72 ILE A C 1
ATOM 565 O O . ILE A 1 72 ? -4.861 -7.107 -8.619 1.00 91.25 72 ILE A O 1
ATOM 569 N N . PRO A 1 73 ? -5.535 -8.963 -7.526 1.00 86.50 73 PRO A N 1
ATOM 570 C CA . PRO A 1 73 ? -4.378 -9.744 -7.929 1.00 86.50 73 PRO A CA 1
ATOM 571 C C . PRO A 1 73 ? -4.353 -9.945 -9.447 1.00 86.50 73 PRO A C 1
ATOM 573 O O . PRO A 1 73 ? -5.390 -10.072 -10.108 1.00 86.50 73 PRO A O 1
ATOM 576 N N . ASN A 1 74 ? -3.145 -10.002 -10.006 1.00 80.56 74 ASN A N 1
ATOM 577 C CA . ASN A 1 74 ? -2.971 -10.440 -11.382 1.00 80.56 74 ASN A CA 1
ATOM 578 C C . ASN A 1 74 ? -3.313 -11.929 -11.447 1.00 80.56 74 ASN A C 1
ATOM 580 O O . ASN A 1 74 ? -2.607 -12.757 -10.876 1.00 80.56 74 ASN A O 1
ATOM 584 N N . SER A 1 75 ? -4.416 -12.257 -12.115 1.00 83.94 75 SER A N 1
ATOM 585 C CA . SER A 1 75 ? -4.774 -13.646 -12.384 1.00 83.94 75 SER A CA 1
ATOM 586 C C . SER A 1 75 ? -3.798 -14.259 -13.397 1.00 83.94 75 SER A C 1
ATOM 588 O O . SER A 1 75 ? -3.253 -13.518 -14.223 1.00 83.94 75 SER A O 1
ATOM 590 N N . PRO A 1 76 ? -3.614 -15.593 -13.406 1.00 81.62 76 PRO A N 1
ATOM 591 C CA . PRO A 1 76 ? -2.746 -16.280 -14.370 1.00 81.62 76 PRO A CA 1
ATOM 592 C C . PRO A 1 76 ? -3.020 -15.868 -15.822 1.00 81.62 76 PRO A C 1
ATOM 594 O O . PRO A 1 76 ? -2.102 -15.549 -16.565 1.00 81.62 76 PRO A O 1
ATOM 597 N N . VAL A 1 77 ? -4.297 -15.713 -16.184 1.00 81.50 77 VAL A N 1
ATOM 598 C CA . VAL A 1 77 ? -4.718 -15.260 -17.520 1.00 81.50 77 VAL A CA 1
ATOM 599 C C . VAL A 1 77 ? -4.189 -13.859 -17.853 1.00 81.50 77 VAL A C 1
ATOM 601 O O . VAL A 1 77 ? -3.714 -13.614 -18.960 1.00 81.50 77 VAL A O 1
ATOM 604 N N . LYS A 1 78 ? -4.243 -12.915 -16.902 1.00 76.38 78 LYS A N 1
ATOM 605 C CA . LYS A 1 78 ? -3.693 -11.564 -17.102 1.00 76.38 78 LYS A CA 1
ATOM 606 C C . LYS A 1 78 ? -2.168 -11.588 -17.195 1.00 76.38 78 LYS A C 1
ATOM 608 O O . LYS A 1 78 ? -1.607 -10.804 -17.959 1.00 76.38 78 LYS A O 1
ATOM 613 N N . ILE A 1 79 ? -1.515 -12.477 -16.444 1.00 74.88 79 ILE A N 1
ATOM 614 C CA . ILE A 1 79 ? -0.062 -12.673 -16.491 1.00 74.88 79 ILE A CA 1
ATOM 615 C C . ILE A 1 79 ? 0.344 -13.188 -17.874 1.00 74.88 79 ILE A C 1
ATOM 617 O O . ILE A 1 79 ? 1.199 -12.571 -18.501 1.00 74.88 79 ILE A O 1
ATOM 621 N N . ASP A 1 80 ? -0.322 -14.218 -18.398 1.00 74.31 80 ASP A N 1
ATOM 622 C CA . ASP A 1 80 ? -0.042 -14.773 -19.728 1.00 74.31 80 ASP A CA 1
ATOM 623 C C . ASP A 1 80 ? -0.186 -13.724 -20.833 1.00 74.31 80 ASP A C 1
ATOM 625 O O . ASP A 1 80 ? 0.675 -13.599 -21.705 1.00 74.31 80 ASP A O 1
ATOM 629 N N . ILE A 1 81 ? -1.250 -12.916 -20.782 1.00 72.75 81 ILE A N 1
ATOM 630 C CA . ILE A 1 81 ? -1.458 -11.815 -21.731 1.00 72.75 81 ILE A CA 1
ATOM 631 C C . ILE A 1 81 ? -0.316 -10.796 -21.633 1.00 72.75 81 ILE A C 1
ATOM 633 O O . ILE A 1 81 ? 0.170 -10.318 -22.659 1.00 72.75 81 ILE A O 1
ATOM 637 N N . GLN A 1 82 ? 0.126 -10.456 -20.421 1.00 73.25 82 GLN A N 1
ATOM 638 C CA . GLN A 1 82 ? 1.215 -9.503 -20.228 1.00 73.25 82 GLN A CA 1
ATOM 639 C C . GLN A 1 82 ? 2.562 -10.068 -20.696 1.00 73.25 82 GLN A C 1
ATOM 641 O O . GLN A 1 82 ? 3.318 -9.346 -21.344 1.00 73.25 82 GLN A O 1
ATOM 646 N N . LEU A 1 83 ? 2.849 -11.346 -20.432 1.00 73.69 83 LEU A N 1
ATOM 647 C CA . LEU A 1 83 ? 4.048 -12.034 -20.916 1.00 73.69 83 LEU A CA 1
ATOM 648 C C . LEU A 1 83 ? 4.087 -12.055 -22.447 1.00 73.69 83 LEU A C 1
ATOM 650 O O . LEU A 1 83 ? 5.089 -11.651 -23.035 1.00 73.69 83 LEU A O 1
ATOM 654 N N . ARG A 1 84 ? 2.973 -12.417 -23.099 1.00 75.25 84 ARG A N 1
ATOM 655 C CA . ARG A 1 84 ? 2.842 -12.390 -24.567 1.00 75.25 84 ARG A CA 1
ATOM 656 C C . ARG A 1 84 ? 3.065 -10.985 -25.134 1.00 75.25 84 ARG A C 1
ATOM 658 O O . ARG A 1 84 ? 3.854 -10.813 -26.059 1.00 75.25 84 ARG A O 1
ATOM 665 N N . LYS A 1 85 ? 2.441 -9.955 -24.545 1.00 73.00 85 LYS A N 1
ATOM 666 C CA . LYS A 1 85 ? 2.639 -8.546 -24.947 1.00 73.00 85 LYS A CA 1
ATOM 667 C C . LYS A 1 85 ? 4.087 -8.079 -24.769 1.00 73.00 85 LYS A C 1
ATOM 669 O O . LYS A 1 85 ? 4.615 -7.381 -25.633 1.00 73.00 85 LYS A O 1
ATOM 674 N N . ASN A 1 86 ? 4.731 -8.461 -23.668 1.00 68.31 86 ASN A N 1
ATOM 675 C CA . ASN A 1 86 ? 6.122 -8.108 -23.392 1.00 68.31 86 ASN A CA 1
ATOM 676 C C . ASN A 1 86 ? 7.091 -8.813 -24.357 1.00 68.31 86 ASN A C 1
ATOM 678 O O . ASN A 1 86 ? 8.078 -8.202 -24.762 1.00 68.31 86 ASN A O 1
ATOM 682 N N . SER A 1 87 ? 6.787 -10.049 -24.765 1.00 63.44 87 SER A N 1
ATOM 683 C CA . SER A 1 87 ? 7.582 -10.822 -25.727 1.00 63.44 87 SER A CA 1
ATOM 684 C C . SER A 1 87 ? 7.564 -10.183 -27.125 1.00 63.44 87 SER A C 1
ATOM 686 O O . SER A 1 87 ? 8.624 -9.867 -27.661 1.00 63.44 87 SER A O 1
ATOM 688 N N . HIS A 1 88 ? 6.388 -9.812 -27.648 1.00 59.72 88 HIS A N 1
ATOM 689 C CA . HIS A 1 88 ? 6.292 -9.087 -28.927 1.00 59.72 88 HIS A CA 1
ATOM 690 C C . HIS A 1 88 ? 6.994 -7.713 -28.906 1.00 59.72 88 HIS A C 1
ATOM 692 O O . HIS A 1 88 ? 7.540 -7.271 -29.916 1.00 59.72 88 HIS A O 1
ATOM 698 N N . ARG A 1 89 ? 7.027 -7.027 -27.753 1.00 57.50 89 ARG A N 1
ATOM 699 C CA . ARG A 1 89 ? 7.751 -5.750 -27.595 1.00 57.50 89 ARG A CA 1
ATOM 700 C C . ARG A 1 89 ? 9.275 -5.927 -27.509 1.00 57.50 89 ARG A C 1
ATOM 702 O O . ARG A 1 89 ? 10.008 -4.977 -27.781 1.00 57.50 89 ARG A O 1
ATOM 709 N N . ALA A 1 90 ? 9.763 -7.099 -27.102 1.00 56.25 90 ALA A N 1
ATOM 710 C CA . ALA A 1 90 ? 11.189 -7.423 -27.145 1.00 56.25 90 ALA A CA 1
ATOM 711 C C . ALA A 1 90 ? 11.643 -7.693 -28.588 1.00 56.25 90 ALA A C 1
ATOM 713 O O . ALA A 1 90 ? 12.681 -7.191 -29.002 1.00 56.25 90 ALA A O 1
ATOM 714 N N . GLU A 1 91 ? 10.821 -8.387 -29.376 1.00 57.84 91 GLU A N 1
ATOM 715 C CA . GLU A 1 91 ? 11.131 -8.747 -30.767 1.00 57.84 91 GLU A CA 1
ATOM 716 C C . GLU A 1 91 ? 11.141 -7.530 -31.714 1.00 57.84 91 GLU A C 1
ATOM 718 O O . GLU A 1 91 ? 11.962 -7.442 -32.623 1.00 57.84 91 GLU A O 1
ATOM 723 N N . ASN A 1 92 ? 10.311 -6.517 -31.439 1.00 53.84 92 ASN A N 1
ATOM 724 C CA . ASN A 1 92 ? 10.259 -5.277 -32.225 1.00 53.84 92 ASN A CA 1
ATOM 725 C C . ASN A 1 92 ? 11.358 -4.246 -31.874 1.00 53.84 92 ASN A C 1
ATOM 727 O O . ASN A 1 92 ? 11.372 -3.155 -32.434 1.00 53.84 92 ASN A O 1
ATOM 731 N N . ARG A 1 93 ? 12.259 -4.562 -30.929 1.00 49.38 93 ARG A N 1
ATOM 732 C CA . ARG A 1 93 ? 13.446 -3.746 -30.590 1.00 49.38 93 ARG A CA 1
ATOM 733 C C . ARG A 1 93 ? 14.722 -4.185 -31.325 1.00 49.38 93 ARG A C 1
ATOM 735 O O . ARG A 1 93 ? 15.730 -3.499 -31.213 1.00 49.38 93 ARG A O 1
ATOM 742 N N . TYR A 1 94 ? 14.668 -5.295 -32.067 1.00 39.50 94 TYR A N 1
ATOM 743 C CA . TYR A 1 94 ? 15.808 -5.896 -32.775 1.00 39.50 94 TYR A CA 1
ATOM 744 C C . TYR A 1 94 ? 15.570 -6.082 -34.284 1.00 39.50 94 TYR A C 1
ATOM 746 O O . TYR A 1 94 ? 16.291 -6.845 -34.926 1.00 39.50 94 TYR A O 1
ATOM 754 N N . ARG A 1 95 ? 14.576 -5.405 -34.874 1.00 35.66 95 ARG A N 1
ATOM 755 C CA . ARG A 1 95 ? 14.496 -5.293 -36.338 1.00 35.66 95 ARG A CA 1
ATOM 756 C C . ARG A 1 95 ? 15.273 -4.049 -36.800 1.00 35.66 95 ARG A C 1
ATOM 758 O O . ARG A 1 95 ? 15.053 -3.001 -36.194 1.00 35.66 95 ARG A O 1
ATOM 765 N N . PRO A 1 96 ? 16.184 -4.182 -37.785 1.00 47.09 96 PRO A N 1
ATOM 766 C CA . PRO A 1 96 ? 16.976 -3.072 -38.315 1.00 47.09 96 PRO A CA 1
ATOM 767 C C . PRO A 1 96 ? 16.117 -2.038 -39.049 1.00 47.09 96 PRO A C 1
ATOM 769 O O . PRO A 1 96 ? 15.030 -2.415 -39.549 1.00 47.09 96 PRO A O 1
#

Foldseek 3Di:
DWKWFAPVCQPPDQVVVCVQCVVVQWDGKDWDWDDDPNDTGTHRMIDTDGPDPDDDQWDDDPNDIIGIHDDDDCDPVNVVVVVVVVVVVVVVVPDD

Organism: Araneus ventricosus (NCBI:txid182803)

pLDDT: mean 88.75, std 14.74, range [35.66, 98.5]

Sequence (96 aa):
MGVITCGELLNVPTEEILKELQGQGVSHVRRVSIWMDGQLLNTKHLILTFDTAELPEQIKAGYMRLSVRAYIPNSPVKIDIQLRKNSHRAENRYRP

Secondary structure (DSSP, 8-state):
-EEEE-STTSSS-HHHHHHHHGGGTEEEEEEEEEEETTEEEEEEEEEEEESSSSPPSEEEETTEEEE-EE-----HHHHHHHHHHHHHHHHTTS--